Protein AF-A0A3A2Z0T4-F1 (afdb_monomer_lite)

Sequence (97 aa):
VFYRDVYAYVDRLRDLIDYKGEEAVRLNILSSFRGTALEWATTELDDWEKKSLRALPMETGWIDRLIARFKPRAAETIAALNRMSSGIKISGTGRRR

Structure (mmCIF, N/CA/C/O backbone):
data_AF-A0A3A2Z0T4-F1
#
_entry.id   AF-A0A3A2Z0T4-F1
#
loop_
_atom_site.group_PDB
_atom_site.id
_atom_site.type_symbol
_atom_site.label_atom_id
_atom_site.label_alt_id
_atom_site.label_comp_id
_atom_site.label_asym_id
_atom_site.label_entity_id
_atom_site.label_seq_id
_atom_site.pdbx_PDB_ins_code
_atom_site.Cartn_x
_atom_site.Cartn_y
_atom_site.Cartn_z
_atom_site.occupancy
_atom_site.B_iso_or_equiv
_atom_site.auth_seq_id
_atom_site.auth_comp_id
_atom_site.auth_asym_id
_atom_site.auth_atom_id
_atom_site.pdbx_PDB_model_num
ATOM 1 N N . VAL A 1 1 ? 5.839 -13.091 3.444 1.00 59.88 1 VAL A N 1
ATOM 2 C CA . VAL A 1 1 ? 5.360 -13.213 2.046 1.00 59.88 1 VAL A CA 1
ATOM 3 C C . VAL A 1 1 ? 5.584 -11.875 1.366 1.00 59.88 1 VAL A C 1
ATOM 5 O O . VAL A 1 1 ? 5.308 -10.864 1.999 1.00 59.88 1 VAL A O 1
ATOM 8 N N . PHE A 1 2 ? 6.127 -11.865 0.147 1.00 66.38 2 PHE A N 1
ATOM 9 C CA . PHE A 1 2 ? 6.372 -10.644 -0.628 1.00 66.38 2 PHE A CA 1
ATOM 10 C C . PHE A 1 2 ? 5.547 -10.697 -1.911 1.00 66.38 2 PHE A C 1
ATOM 12 O O . PHE A 1 2 ? 5.579 -11.709 -2.610 1.00 66.38 2 PHE A O 1
ATOM 19 N N . TYR A 1 3 ? 4.824 -9.622 -2.214 1.00 74.12 3 TYR A N 1
ATOM 20 C CA . TYR A 1 3 ? 4.015 -9.513 -3.423 1.00 74.12 3 TYR A CA 1
ATOM 21 C C . TYR A 1 3 ? 4.796 -8.736 -4.480 1.00 74.12 3 TYR A C 1
ATOM 23 O O . TYR A 1 3 ? 5.303 -7.651 -4.208 1.00 74.12 3 TYR A O 1
ATOM 31 N N . ARG A 1 4 ? 4.929 -9.323 -5.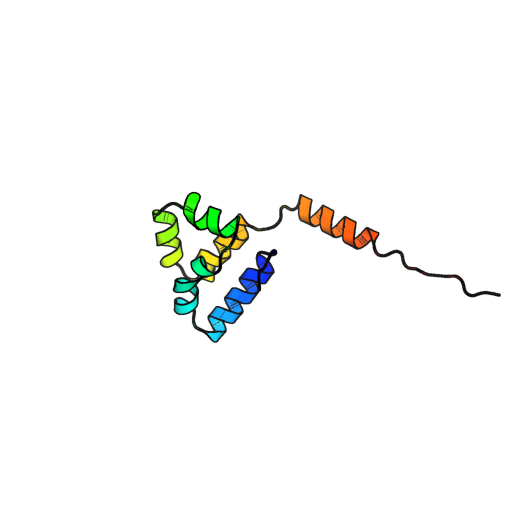673 1.00 78.56 4 ARG A N 1
ATOM 32 C CA . ARG A 1 4 ? 5.537 -8.667 -6.844 1.00 78.56 4 ARG A CA 1
ATOM 33 C C . ARG A 1 4 ? 4.502 -7.997 -7.743 1.00 78.56 4 ARG A C 1
ATOM 35 O O . ARG A 1 4 ? 4.859 -7.131 -8.529 1.00 78.56 4 ARG A O 1
ATOM 42 N N . ASP A 1 5 ? 3.249 -8.419 -7.624 1.00 87.31 5 ASP A N 1
ATOM 43 C CA . ASP A 1 5 ? 2.115 -7.875 -8.355 1.00 87.31 5 ASP A CA 1
ATOM 44 C C . ASP A 1 5 ? 1.330 -6.928 -7.438 1.00 87.31 5 ASP A C 1
ATOM 46 O O . ASP A 1 5 ? 0.975 -7.296 -6.312 1.00 87.31 5 ASP A O 1
ATOM 50 N N . VAL A 1 6 ? 1.099 -5.697 -7.905 1.00 91.25 6 VAL A N 1
ATOM 51 C CA . VAL A 1 6 ? 0.413 -4.665 -7.117 1.00 91.25 6 VAL A CA 1
ATOM 52 C C . VAL A 1 6 ? -1.049 -5.018 -6.854 1.00 91.25 6 VAL A C 1
ATOM 54 O O . VAL A 1 6 ? -1.554 -4.708 -5.779 1.00 91.25 6 VAL A O 1
ATOM 57 N N . TYR A 1 7 ? -1.721 -5.703 -7.779 1.00 92.38 7 TYR A N 1
ATOM 58 C CA . TYR A 1 7 ? -3.118 -6.085 -7.608 1.00 92.38 7 TYR A CA 1
ATOM 59 C C . TYR A 1 7 ? -3.254 -7.182 -6.557 1.00 92.38 7 TYR A C 1
ATOM 61 O O . TYR A 1 7 ? -4.088 -7.055 -5.669 1.00 92.38 7 TYR A O 1
ATOM 69 N N . ALA A 1 8 ? -2.376 -8.189 -6.574 1.00 91.44 8 ALA A N 1
ATOM 70 C CA . ALA A 1 8 ? -2.333 -9.211 -5.526 1.00 91.44 8 ALA A CA 1
ATOM 71 C C . ALA A 1 8 ? -2.017 -8.614 -4.142 1.00 91.44 8 ALA A C 1
ATOM 73 O O . ALA A 1 8 ? -2.547 -9.057 -3.124 1.00 91.44 8 ALA A O 1
ATOM 74 N N . TYR A 1 9 ? -1.156 -7.594 -4.091 1.00 92.69 9 TYR A N 1
ATOM 75 C CA . TYR A 1 9 ? -0.859 -6.885 -2.849 1.00 92.69 9 TYR A CA 1
ATOM 76 C C . TYR A 1 9 ? -2.060 -6.080 -2.329 1.00 92.69 9 TYR A C 1
ATOM 78 O O . TYR A 1 9 ? -2.357 -6.130 -1.136 1.00 92.69 9 TYR A O 1
ATOM 86 N N . VAL A 1 10 ? -2.755 -5.358 -3.211 1.00 94.75 10 VAL A N 1
ATOM 87 C CA . VAL A 1 10 ? -3.950 -4.574 -2.865 1.00 94.75 10 VAL A CA 1
ATOM 88 C C . VAL A 1 10 ? -5.106 -5.472 -2.432 1.00 94.75 10 VAL A C 1
ATOM 90 O O . VAL A 1 10 ? -5.779 -5.154 -1.457 1.00 94.75 10 VAL A O 1
ATOM 93 N N . ASP A 1 11 ? -5.309 -6.603 -3.102 1.00 95.19 11 ASP A N 1
ATOM 94 C CA . ASP A 1 11 ? -6.313 -7.597 -2.717 1.00 95.19 11 ASP A CA 1
ATOM 95 C C . ASP A 1 11 ? -6.069 -8.080 -1.280 1.00 95.19 11 ASP A C 1
ATOM 97 O O . ASP A 1 11 ? -6.941 -7.996 -0.415 1.00 95.19 11 ASP A O 1
ATOM 101 N N . ARG A 1 12 ? -4.808 -8.398 -0.960 1.00 93.75 12 ARG A N 1
ATOM 102 C CA . ARG A 1 12 ? -4.426 -8.752 0.408 1.00 93.75 12 ARG A CA 1
ATOM 103 C C . ARG A 1 12 ? -4.608 -7.604 1.402 1.00 93.75 12 ARG A C 1
ATOM 105 O O . ARG A 1 12 ? -4.905 -7.857 2.570 1.00 93.75 12 ARG A O 1
ATOM 112 N N . LEU A 1 13 ? -4.378 -6.356 0.993 1.00 94.44 13 LEU A N 1
ATOM 113 C CA . LEU A 1 13 ? -4.637 -5.194 1.845 1.00 94.44 13 LEU A CA 1
ATOM 114 C C . LEU A 1 13 ? -6.125 -5.081 2.180 1.00 94.44 13 LEU A C 1
ATOM 116 O O . LEU A 1 13 ? -6.433 -4.823 3.339 1.00 94.44 13 LEU A O 1
ATOM 120 N N . ARG A 1 14 ? -7.020 -5.325 1.217 1.00 96.25 14 ARG A N 1
ATOM 121 C CA . ARG A 1 14 ? -8.474 -5.332 1.439 1.00 96.25 14 ARG A CA 1
ATOM 122 C C . ARG A 1 14 ? -8.876 -6.401 2.446 1.00 96.25 14 ARG A C 1
ATOM 124 O O . ARG A 1 14 ? -9.447 -6.053 3.471 1.00 96.25 14 ARG A O 1
ATOM 131 N N . ASP A 1 15 ? -8.408 -7.639 2.278 1.00 96.00 15 ASP A N 1
ATOM 132 C CA . ASP A 1 15 ? -8.634 -8.691 3.282 1.00 96.00 15 ASP A CA 1
ATOM 133 C C . ASP A 1 15 ? -8.152 -8.292 4.688 1.00 96.00 15 ASP A C 1
ATOM 135 O O . ASP A 1 15 ? -8.740 -8.657 5.707 1.00 96.00 15 ASP A O 1
ATOM 139 N N . LEU A 1 16 ? -7.008 -7.603 4.774 1.00 94.44 16 LEU A N 1
ATOM 140 C CA . LEU A 1 16 ? -6.459 -7.152 6.050 1.00 94.44 16 LEU A CA 1
ATOM 141 C C . LEU A 1 16 ? -7.279 -6.012 6.653 1.00 94.44 16 LEU A C 1
ATOM 143 O O . LEU A 1 16 ? -7.349 -5.934 7.878 1.00 94.44 16 LEU A O 1
ATOM 147 N N . ILE A 1 17 ? -7.872 -5.151 5.826 1.00 96.44 17 ILE A N 1
ATOM 148 C CA . ILE A 1 17 ? -8.793 -4.100 6.260 1.00 96.44 17 ILE A CA 1
ATOM 149 C C . ILE A 1 17 ? -10.062 -4.743 6.822 1.00 96.44 17 ILE A C 1
ATOM 151 O O . ILE A 1 17 ? -10.437 -4.409 7.944 1.00 96.44 17 ILE A O 1
ATOM 155 N N . ASP A 1 18 ? -10.649 -5.715 6.121 1.00 96.62 18 ASP A N 1
ATOM 156 C CA . ASP A 1 18 ? -11.809 -6.475 6.605 1.00 96.62 18 ASP A CA 1
ATOM 157 C C . ASP A 1 18 ? -11.511 -7.211 7.922 1.00 96.62 18 ASP A C 1
ATOM 159 O O . ASP A 1 18 ? -12.330 -7.231 8.838 1.00 96.62 18 ASP A O 1
ATOM 163 N N . TYR A 1 19 ? -10.312 -7.787 8.055 1.00 96.00 19 TYR A N 1
ATOM 164 C CA . TYR A 1 19 ? -9.946 -8.575 9.233 1.00 96.00 19 TYR A CA 1
ATOM 165 C C . TYR A 1 19 ? -9.496 -7.740 10.445 1.00 96.00 19 TYR A C 1
ATOM 167 O O . TYR A 1 19 ? -9.800 -8.095 11.583 1.00 96.00 19 TYR A O 1
ATOM 175 N N . LYS A 1 20 ? -8.714 -6.671 10.237 1.00 94.12 20 LYS A N 1
ATOM 176 C CA . LYS A 1 20 ? -8.057 -5.899 11.318 1.00 94.12 20 LYS A CA 1
ATOM 177 C C . LYS A 1 20 ? -8.615 -4.493 11.510 1.00 94.12 20 LYS A C 1
ATOM 179 O O . LYS A 1 20 ? -8.260 -3.841 12.490 1.00 94.12 20 LYS A O 1
ATOM 184 N N . GLY A 1 21 ? -9.432 -4.017 10.580 1.00 95.00 21 GLY A N 1
ATOM 185 C CA . GLY A 1 21 ? -9.866 -2.631 10.514 1.00 95.00 21 GLY A CA 1
ATOM 186 C C . GLY A 1 21 ? -8.880 -1.736 9.764 1.00 95.00 21 GLY A C 1
ATOM 187 O O . GLY A 1 21 ? -7.658 -1.919 9.781 1.00 95.00 21 GLY A O 1
ATOM 188 N N . GLU A 1 22 ? -9.440 -0.722 9.111 1.00 94.69 22 GLU A N 1
ATOM 189 C CA . GLU A 1 22 ? -8.714 0.156 8.198 1.00 94.69 22 GLU A CA 1
ATOM 190 C C . GLU A 1 22 ? -7.572 0.925 8.879 1.00 94.69 22 GLU A C 1
ATOM 192 O O . GLU A 1 22 ? -6.465 1.013 8.348 1.00 94.69 22 GLU A O 1
ATOM 197 N N . GLU A 1 23 ? -7.811 1.451 10.080 1.00 92.81 23 GLU A N 1
ATOM 198 C CA . GLU A 1 23 ? -6.837 2.271 10.803 1.00 92.81 23 GLU A CA 1
ATOM 199 C C . GLU A 1 23 ? -5.574 1.483 11.176 1.00 92.81 23 GLU A C 1
ATOM 201 O O . GLU A 1 23 ? -4.454 1.963 10.979 1.00 92.81 23 GLU A O 1
ATOM 206 N N . ALA A 1 24 ? -5.739 0.237 11.626 1.00 93.38 24 ALA A N 1
ATOM 207 C CA . ALA A 1 24 ? -4.624 -0.637 11.969 1.00 93.38 24 ALA A CA 1
ATOM 208 C C . ALA A 1 24 ? -3.735 -0.921 10.749 1.00 93.38 24 ALA A C 1
ATOM 210 O O . ALA A 1 24 ? -2.505 -0.910 10.854 1.00 93.38 24 ALA A O 1
ATOM 211 N N . VAL A 1 25 ? -4.342 -1.142 9.580 1.00 94.06 25 VAL A N 1
ATOM 212 C CA . VAL A 1 25 ? -3.610 -1.340 8.323 1.00 94.06 25 VAL A CA 1
ATOM 213 C C . VAL A 1 25 ? -2.918 -0.047 7.892 1.00 94.06 25 VAL A C 1
ATOM 215 O O . VAL A 1 25 ? -1.731 -0.075 7.561 1.00 94.06 25 VAL A O 1
ATOM 218 N N . ARG A 1 26 ? -3.609 1.095 7.974 1.00 92.94 26 ARG A N 1
ATOM 219 C CA . ARG A 1 26 ? -3.076 2.414 7.604 1.00 92.94 26 ARG A CA 1
ATOM 220 C C . ARG A 1 26 ? -1.819 2.780 8.394 1.00 92.94 26 ARG A C 1
ATOM 222 O O . ARG A 1 26 ? -0.857 3.281 7.816 1.00 92.94 26 ARG A O 1
ATOM 229 N N . LEU A 1 27 ? -1.793 2.495 9.695 1.00 90.50 27 LEU A N 1
ATOM 230 C CA . LEU A 1 27 ? -0.630 2.764 10.551 1.00 90.50 27 LEU A CA 1
ATOM 231 C C . LEU A 1 27 ? 0.582 1.879 10.221 1.00 90.50 27 LEU A C 1
ATOM 233 O O . LEU A 1 27 ? 1.716 2.262 10.500 1.00 90.50 27 LEU A O 1
ATOM 237 N N . ASN A 1 28 ? 0.359 0.713 9.608 1.00 90.94 28 ASN A N 1
ATOM 238 C CA . ASN A 1 28 ? 1.392 -0.299 9.381 1.00 90.94 28 ASN A CA 1
ATOM 239 C C . ASN A 1 28 ? 1.780 -0.488 7.908 1.00 90.94 28 ASN A C 1
ATOM 241 O O . ASN A 1 28 ? 2.698 -1.259 7.619 1.00 90.94 28 ASN A O 1
ATOM 245 N N . ILE A 1 29 ? 1.125 0.201 6.969 1.00 91.44 29 ILE A N 1
ATOM 246 C CA . ILE A 1 29 ? 1.326 -0.026 5.532 1.00 91.44 29 ILE A CA 1
ATOM 247 C C . ILE A 1 29 ? 2.783 0.184 5.099 1.00 91.44 29 ILE A C 1
ATOM 249 O O . ILE A 1 29 ? 3.353 -0.682 4.434 1.00 91.44 29 ILE A O 1
ATOM 253 N N . LEU A 1 30 ? 3.431 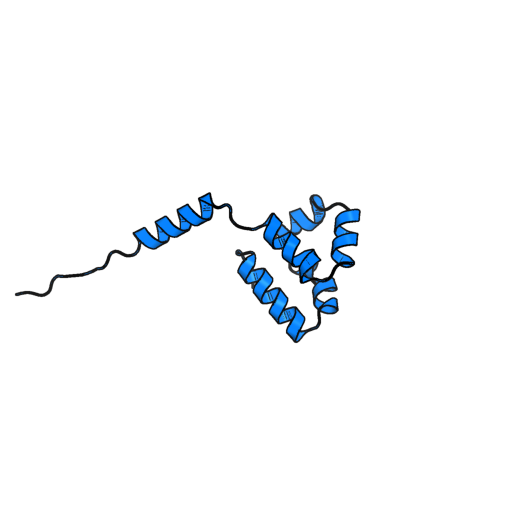1.258 5.559 1.00 90.50 30 LEU A N 1
ATOM 254 C CA . LEU A 1 30 ? 4.827 1.563 5.221 1.00 90.50 30 LEU A CA 1
ATOM 255 C C . LEU A 1 30 ? 5.787 0.449 5.663 1.00 90.50 30 LEU A C 1
ATOM 257 O O . LEU A 1 30 ? 6.708 0.092 4.932 1.00 90.50 30 LEU A O 1
ATOM 261 N N . SER A 1 31 ? 5.522 -0.168 6.818 1.00 90.25 31 SER A N 1
ATOM 262 C CA . SER A 1 31 ? 6.311 -1.279 7.362 1.00 90.25 31 SER A CA 1
ATOM 263 C C . SER A 1 31 ? 6.242 -2.543 6.504 1.00 90.25 31 SER A C 1
ATOM 265 O O . SER A 1 31 ? 7.067 -3.446 6.673 1.00 90.25 31 SER A O 1
ATOM 267 N N . SER A 1 32 ? 5.284 -2.634 5.580 1.00 89.94 32 SER A N 1
ATOM 268 C CA . SER A 1 32 ? 5.139 -3.764 4.659 1.00 89.94 32 SER A CA 1
ATOM 269 C C . SER A 1 32 ? 5.842 -3.559 3.310 1.00 89.94 32 SER A C 1
ATOM 271 O O . SER A 1 32 ? 6.095 -4.538 2.607 1.00 89.94 32 SER A O 1
ATOM 273 N N . PHE A 1 33 ? 6.231 -2.327 2.963 1.00 92.25 33 PHE A N 1
ATOM 274 C CA . PHE A 1 33 ? 6.916 -2.036 1.703 1.00 92.25 33 PHE A CA 1
ATOM 275 C C . PHE A 1 33 ? 8.368 -2.506 1.710 1.00 92.25 33 PHE A C 1
ATOM 277 O O . PHE A 1 33 ? 9.061 -2.460 2.726 1.00 92.25 33 PHE A O 1
ATOM 284 N N . ARG A 1 34 ? 8.858 -2.956 0.556 1.00 89.31 34 ARG A N 1
ATOM 285 C CA . ARG A 1 34 ? 10.248 -3.385 0.351 1.00 89.31 34 ARG A CA 1
ATOM 286 C C . ARG A 1 34 ? 10.734 -2.919 -1.019 1.00 89.31 34 ARG A C 1
ATOM 288 O O . ARG A 1 34 ? 9.923 -2.723 -1.922 1.00 89.31 34 ARG A O 1
ATOM 295 N N . GLY A 1 35 ? 12.052 -2.779 -1.171 1.00 90.81 35 GLY A N 1
ATOM 296 C CA . GLY A 1 35 ? 12.685 -2.406 -2.441 1.00 90.81 35 GLY A CA 1
ATOM 297 C C . GLY A 1 35 ? 12.106 -1.113 -3.018 1.00 90.81 35 GLY A C 1
ATOM 298 O O . GLY A 1 35 ? 11.928 -0.140 -2.290 1.00 90.81 35 GLY A O 1
ATOM 299 N N . THR A 1 36 ? 11.745 -1.138 -4.302 1.00 90.38 36 THR A N 1
ATOM 300 C CA . THR A 1 36 ? 11.220 0.018 -5.046 1.00 90.38 36 THR A CA 1
ATOM 301 C C . THR A 1 36 ? 9.974 0.643 -4.412 1.00 90.38 36 THR A C 1
ATOM 303 O O . THR A 1 36 ? 9.811 1.855 -4.467 1.00 90.38 36 THR A O 1
ATOM 306 N N . ALA A 1 37 ? 9.106 -0.143 -3.765 1.00 91.38 37 ALA A N 1
ATOM 307 C CA . ALA A 1 37 ? 7.931 0.408 -3.083 1.00 91.38 37 ALA A CA 1
ATOM 308 C C . ALA A 1 37 ? 8.309 1.225 -1.840 1.00 91.38 37 ALA A C 1
ATOM 310 O O . ALA A 1 37 ? 7.685 2.246 -1.555 1.00 91.38 37 ALA A O 1
ATOM 311 N N . LEU A 1 38 ? 9.339 0.784 -1.110 1.00 93.31 38 LEU A N 1
ATOM 312 C CA . LEU A 1 38 ? 9.841 1.512 0.051 1.00 93.31 38 LEU A CA 1
ATOM 313 C C . LEU A 1 38 ? 10.563 2.785 -0.392 1.00 93.31 38 LEU A C 1
ATOM 315 O O . LEU A 1 38 ? 10.272 3.843 0.147 1.00 93.31 38 LEU A O 1
ATOM 319 N N . GLU A 1 39 ? 11.429 2.685 -1.403 1.00 94.06 39 GLU A N 1
ATOM 320 C CA . GLU A 1 39 ? 12.140 3.833 -1.980 1.00 94.06 39 GLU A CA 1
ATOM 321 C C . GLU A 1 39 ? 11.170 4.901 -2.496 1.00 94.06 39 GLU A C 1
ATOM 323 O O . GLU A 1 39 ? 11.305 6.071 -2.146 1.00 94.06 39 GLU A O 1
ATOM 328 N N . TRP A 1 40 ? 10.131 4.496 -3.231 1.00 94.38 40 TRP A N 1
ATOM 329 C CA . TRP A 1 40 ? 9.071 5.402 -3.667 1.00 94.38 40 TRP A CA 1
ATOM 330 C C . TRP A 1 40 ? 8.404 6.107 -2.481 1.00 94.38 40 TRP A C 1
ATOM 332 O O . TRP A 1 40 ? 8.281 7.331 -2.458 1.00 94.38 40 TRP A O 1
ATOM 342 N N . ALA A 1 41 ? 8.016 5.351 -1.452 1.00 91.75 41 ALA A N 1
ATOM 343 C CA . ALA A 1 41 ? 7.319 5.921 -0.309 1.00 91.75 41 ALA A CA 1
ATOM 344 C C . ALA A 1 41 ? 8.203 6.833 0.558 1.00 91.75 41 ALA A C 1
ATOM 346 O O . ALA A 1 41 ? 7.681 7.749 1.193 1.00 91.75 41 ALA A O 1
ATOM 347 N N . THR A 1 42 ? 9.517 6.599 0.624 1.00 90.94 42 THR A N 1
ATOM 348 C CA . THR A 1 42 ? 10.433 7.414 1.435 1.00 90.94 42 THR A CA 1
ATOM 349 C C . THR A 1 42 ? 10.974 8.616 0.683 1.00 90.94 42 THR A C 1
ATOM 351 O O . THR A 1 42 ? 11.033 9.695 1.273 1.00 90.94 42 THR A O 1
ATOM 354 N N . THR A 1 43 ? 11.334 8.428 -0.585 1.00 91.56 43 THR A N 1
ATOM 355 C CA . THR A 1 43 ? 12.166 9.354 -1.363 1.00 91.56 43 THR A CA 1
ATOM 356 C C . THR A 1 43 ? 11.370 10.128 -2.405 1.00 91.56 43 THR A C 1
ATOM 358 O O . THR A 1 43 ? 11.709 11.271 -2.683 1.00 91.56 43 THR A O 1
ATOM 361 N N . GLU A 1 44 ? 10.325 9.528 -2.981 1.00 92.25 44 GLU A N 1
ATOM 362 C CA . GLU A 1 44 ? 9.553 10.164 -4.058 1.00 92.25 44 GLU A CA 1
ATOM 363 C C . GLU A 1 44 ? 8.267 10.834 -3.568 1.00 92.25 44 GLU A C 1
ATOM 365 O O . GLU A 1 44 ? 7.785 11.745 -4.228 1.00 92.25 44 GLU A O 1
ATOM 370 N N . LEU A 1 45 ? 7.697 10.395 -2.439 1.00 92.88 45 LEU A N 1
ATOM 371 C CA . LEU A 1 45 ? 6.539 11.060 -1.840 1.00 92.88 45 LEU A CA 1
ATOM 372 C C . LEU A 1 45 ? 6.969 12.237 -0.960 1.00 92.88 45 LEU A C 1
ATOM 374 O O . LEU A 1 45 ? 7.656 12.048 0.055 1.00 92.88 45 LEU A O 1
ATOM 378 N N . ASP A 1 46 ? 6.465 13.425 -1.280 1.00 92.75 46 ASP A N 1
ATOM 379 C CA . ASP A 1 46 ? 6.645 14.616 -0.453 1.00 92.75 46 ASP A CA 1
ATOM 380 C C . ASP A 1 46 ? 5.842 14.534 0.857 1.00 92.75 46 ASP A C 1
ATOM 382 O O . ASP A 1 46 ? 4.867 13.785 0.998 1.00 92.75 46 ASP A O 1
ATOM 386 N N . ASP A 1 47 ? 6.221 15.344 1.850 1.00 91.06 47 ASP A N 1
ATOM 387 C CA . ASP A 1 47 ? 5.555 15.382 3.159 1.00 91.06 47 ASP A CA 1
ATOM 388 C C . ASP A 1 47 ? 4.053 15.679 3.070 1.00 91.06 47 ASP A C 1
ATOM 390 O O . ASP A 1 47 ? 3.254 15.119 3.829 1.00 91.06 47 ASP A O 1
ATOM 394 N N . TRP A 1 48 ? 3.651 16.540 2.134 1.00 92.06 48 TRP A N 1
ATOM 395 C CA . TRP A 1 48 ? 2.241 16.848 1.905 1.00 92.06 48 TRP A CA 1
ATOM 396 C C . TRP A 1 48 ? 1.471 15.643 1.350 1.00 92.06 48 TRP A C 1
ATOM 398 O O . TRP A 1 48 ? 0.367 15.352 1.819 1.00 92.06 48 TRP A O 1
ATOM 408 N N . GLU A 1 49 ? 2.055 14.893 0.413 1.00 92.12 49 GLU A N 1
ATOM 409 C CA . GLU A 1 49 ? 1.428 13.685 -0.131 1.00 92.12 49 GLU A CA 1
ATOM 410 C C . GLU A 1 49 ? 1.301 12.610 0.948 1.00 92.12 49 GLU A C 1
ATOM 412 O O . GLU A 1 49 ? 0.231 12.029 1.122 1.00 92.12 49 GLU A O 1
ATOM 417 N N . LYS A 1 50 ? 2.355 12.397 1.747 1.00 90.44 50 LYS A N 1
ATOM 418 C CA . LYS A 1 50 ? 2.337 11.457 2.880 1.00 90.44 50 LYS A CA 1
ATOM 419 C C . LYS A 1 50 ? 1.244 11.807 3.889 1.00 90.44 50 LYS A C 1
ATOM 421 O O . LYS A 1 50 ? 0.559 10.911 4.383 1.00 90.44 50 LYS A O 1
ATOM 426 N N . LYS A 1 51 ? 1.067 13.095 4.208 1.00 90.56 51 LYS A N 1
ATOM 427 C CA . LYS A 1 51 ? -0.013 13.561 5.095 1.00 90.56 51 LYS A CA 1
ATOM 428 C C . LYS A 1 51 ? -1.388 13.327 4.477 1.00 90.56 51 LYS A C 1
ATOM 430 O O . LYS A 1 51 ? -2.264 12.801 5.158 1.00 90.56 51 LYS A O 1
ATOM 435 N N . SER A 1 52 ? -1.553 13.645 3.198 1.00 92.19 52 SER A N 1
ATOM 436 C CA . SER A 1 52 ? -2.815 13.447 2.478 1.00 92.19 52 SER A CA 1
ATOM 437 C C . SER A 1 52 ? -3.205 11.966 2.427 1.00 92.19 52 SER A C 1
ATOM 439 O O . SER A 1 52 ? -4.325 11.611 2.780 1.00 92.19 52 SER A O 1
ATOM 441 N N . LEU A 1 53 ? -2.257 11.074 2.122 1.00 92.19 53 LEU A N 1
ATOM 442 C CA . LEU A 1 53 ? -2.475 9.621 2.100 1.00 92.19 53 LEU A CA 1
ATOM 443 C C . LEU A 1 53 ? -2.823 9.030 3.476 1.00 92.19 53 LEU A C 1
ATOM 445 O O . LEU A 1 53 ? -3.459 7.982 3.548 1.00 92.19 53 LEU A O 1
ATOM 449 N N . ARG A 1 54 ? -2.420 9.679 4.577 1.00 89.06 54 ARG A N 1
ATOM 450 C CA . ARG A 1 54 ? -2.816 9.281 5.941 1.00 89.06 54 ARG A CA 1
ATOM 451 C C . ARG A 1 54 ? -4.204 9.784 6.336 1.00 89.06 54 ARG A C 1
ATOM 453 O O . ARG A 1 54 ? -4.806 9.194 7.226 1.00 89.06 54 ARG A O 1
ATOM 460 N N . ALA A 1 55 ? -4.678 10.868 5.726 1.00 91.25 55 ALA A N 1
ATOM 461 C CA . ALA A 1 55 ? -5.985 11.455 6.013 1.00 91.25 55 ALA A CA 1
ATOM 462 C C . ALA A 1 55 ? -7.112 10.836 5.171 1.00 91.25 55 ALA A C 1
ATOM 464 O O . ALA A 1 55 ? -8.266 10.839 5.592 1.00 91.25 55 ALA A O 1
ATOM 465 N N . LEU A 1 56 ? -6.784 10.318 3.986 1.00 93.88 56 LEU A N 1
ATOM 466 C CA . LEU A 1 56 ? -7.752 9.705 3.083 1.00 93.88 56 LEU A CA 1
ATOM 467 C C . LEU A 1 56 ? -8.128 8.272 3.507 1.00 93.88 56 LEU A C 1
ATOM 469 O O . LEU A 1 56 ? -7.304 7.564 4.101 1.00 93.88 56 LEU A O 1
ATOM 473 N N . PRO A 1 57 ? -9.341 7.811 3.141 1.00 95.31 57 PRO A N 1
ATOM 474 C CA . PRO A 1 57 ? -9.693 6.395 3.186 1.00 95.31 57 PRO A CA 1
ATOM 475 C C . PRO A 1 57 ? -8.687 5.539 2.411 1.00 95.31 57 PRO A C 1
ATOM 477 O O . PRO A 1 57 ? -8.147 5.980 1.394 1.00 95.31 57 PRO A O 1
ATOM 480 N N . MET A 1 58 ? -8.451 4.307 2.863 1.00 94.75 58 MET A N 1
ATOM 481 C CA . MET A 1 58 ? -7.446 3.410 2.276 1.00 94.75 58 MET A CA 1
ATOM 482 C C . MET A 1 58 ? -7.664 3.157 0.781 1.00 94.75 58 MET A C 1
ATOM 484 O O . MET A 1 58 ? -6.682 3.184 0.040 1.00 94.75 58 MET A O 1
ATOM 488 N N . GLU A 1 59 ? -8.916 2.973 0.342 1.00 94.06 59 GLU A N 1
ATOM 489 C CA . GLU A 1 59 ? -9.271 2.750 -1.072 1.00 94.06 59 GLU A CA 1
ATOM 490 C C . GLU A 1 59 ? -8.854 3.938 -1.955 1.00 94.06 59 GLU A C 1
ATOM 492 O O . GLU A 1 59 ? -8.032 3.781 -2.855 1.00 94.06 59 GLU A O 1
ATOM 497 N N . THR A 1 60 ? -9.339 5.143 -1.641 1.00 92.88 60 THR A N 1
ATOM 498 C CA . THR A 1 60 ? -9.071 6.369 -2.422 1.00 92.88 60 THR A CA 1
ATOM 499 C C . THR A 1 60 ? -7.693 6.988 -2.160 1.00 92.88 60 THR A C 1
ATOM 501 O O . THR A 1 60 ? -7.295 7.945 -2.819 1.00 92.88 60 THR A O 1
ATOM 504 N N . GLY A 1 61 ? -6.989 6.508 -1.135 1.00 94.81 61 GLY A N 1
ATOM 505 C CA . GLY A 1 61 ? -5.674 6.979 -0.722 1.00 94.81 61 GLY A CA 1
ATOM 506 C C . GLY A 1 61 ? -4.580 6.023 -1.180 1.00 94.81 61 GLY A C 1
ATOM 507 O O . GLY A 1 61 ? -4.143 6.042 -2.331 1.00 94.81 61 GLY A O 1
ATOM 508 N N . TRP A 1 62 ? -4.098 5.199 -0.250 1.00 94.75 62 TRP A N 1
ATOM 509 C CA . TRP A 1 62 ? -2.966 4.305 -0.491 1.00 94.75 62 TRP A CA 1
ATOM 510 C C . TRP A 1 62 ? -3.201 3.318 -1.633 1.00 94.75 62 TRP A C 1
ATOM 512 O O . TRP A 1 62 ? -2.287 3.108 -2.428 1.00 94.75 62 TRP A O 1
ATOM 522 N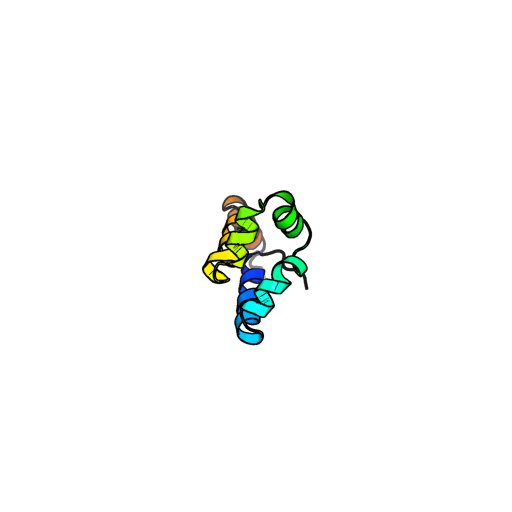 N . ILE A 1 63 ? -4.389 2.722 -1.729 1.00 95.12 63 ILE A N 1
ATOM 523 C CA . ILE A 1 63 ? -4.679 1.671 -2.709 1.00 95.12 63 ILE A CA 1
ATOM 524 C C . ILE A 1 63 ? -4.667 2.230 -4.133 1.00 95.12 63 ILE A C 1
ATOM 526 O O . ILE A 1 63 ? -3.890 1.748 -4.961 1.00 95.12 63 ILE A O 1
ATOM 530 N N . ASP A 1 64 ? -5.428 3.292 -4.403 1.00 95.12 64 ASP A N 1
ATOM 531 C CA . ASP A 1 64 ? -5.411 3.967 -5.705 1.00 95.12 64 ASP A CA 1
ATOM 532 C C . ASP A 1 64 ? -4.004 4.436 -6.091 1.00 95.12 64 ASP A C 1
ATOM 534 O O . ASP A 1 64 ? -3.546 4.235 -7.221 1.00 95.12 64 ASP A O 1
ATOM 538 N N . ARG A 1 65 ? -3.266 5.018 -5.136 1.00 94.50 65 ARG A N 1
ATOM 539 C CA . ARG A 1 65 ? -1.916 5.526 -5.397 1.00 94.50 65 ARG A CA 1
ATOM 540 C C . ARG A 1 65 ? -0.931 4.404 -5.728 1.00 94.50 65 ARG A C 1
ATOM 542 O O . ARG A 1 65 ? -0.119 4.563 -6.642 1.00 94.50 65 ARG A O 1
ATOM 549 N N . LEU A 1 66 ? -1.018 3.272 -5.030 1.00 94.06 66 LEU A N 1
ATOM 550 C CA . LEU A 1 66 ? -0.204 2.087 -5.300 1.00 94.06 66 LEU A CA 1
ATOM 551 C C . LEU A 1 66 ? -0.490 1.525 -6.691 1.00 94.06 66 LEU A C 1
ATOM 553 O O . LEU A 1 66 ? 0.451 1.298 -7.453 1.00 94.06 66 LEU A O 1
ATOM 557 N N . ILE A 1 67 ? -1.765 1.356 -7.053 1.00 94.44 67 ILE A N 1
ATOM 558 C CA . ILE A 1 67 ? -2.157 0.880 -8.386 1.00 94.44 67 ILE A CA 1
ATOM 559 C C . ILE A 1 67 ? -1.653 1.849 -9.454 1.00 94.44 67 ILE A C 1
ATOM 561 O O . ILE A 1 67 ? -1.022 1.430 -10.423 1.00 94.44 67 ILE A O 1
ATOM 565 N N . ALA A 1 68 ? -1.869 3.153 -9.279 1.00 92.44 68 ALA A N 1
ATOM 566 C CA . ALA A 1 68 ? -1.436 4.155 -10.245 1.00 92.44 68 ALA A CA 1
ATOM 567 C C . ALA A 1 68 ? 0.084 4.132 -10.480 1.00 92.44 68 ALA A C 1
ATOM 569 O O . ALA A 1 68 ? 0.523 4.277 -11.623 1.00 92.44 68 ALA A O 1
ATOM 570 N N . ARG A 1 69 ? 0.874 3.925 -9.417 1.00 92.38 69 ARG A N 1
ATOM 571 C CA . ARG A 1 69 ? 2.342 3.908 -9.469 1.00 92.38 69 ARG A CA 1
ATOM 572 C C . ARG A 1 69 ? 2.913 2.600 -10.017 1.00 92.38 69 ARG A C 1
ATOM 574 O O . ARG A 1 69 ? 3.846 2.652 -10.815 1.00 92.38 69 ARG A O 1
ATOM 581 N N . PHE A 1 70 ? 2.383 1.458 -9.579 1.00 91.44 70 PHE A N 1
ATOM 582 C CA . PHE A 1 70 ? 2.983 0.137 -9.808 1.00 91.44 70 PHE A CA 1
ATOM 583 C C . PHE A 1 70 ? 2.197 -0.755 -10.771 1.00 91.44 70 PHE A C 1
ATOM 585 O O . PHE A 1 70 ? 2.587 -1.907 -10.973 1.00 91.44 70 PHE A O 1
ATOM 592 N N . LYS A 1 71 ? 1.111 -0.267 -11.387 1.00 88.06 71 LYS A N 1
ATOM 593 C CA . LYS A 1 71 ? 0.433 -1.032 -12.440 1.00 88.06 71 LYS A CA 1
ATOM 594 C C . LYS A 1 71 ? 1.425 -1.385 -13.560 1.00 88.06 71 LYS A C 1
ATOM 596 O O . LYS A 1 71 ? 2.167 -0.506 -14.013 1.00 88.06 71 LYS A O 1
ATOM 601 N N . PRO A 1 72 ? 1.431 -2.639 -14.040 1.00 80.88 72 PRO A N 1
ATOM 602 C CA . PRO A 1 72 ? 2.288 -3.038 -15.148 1.00 80.88 72 PRO A CA 1
ATOM 603 C C . PRO A 1 72 ? 1.958 -2.210 -16.391 1.00 80.88 72 PRO A C 1
ATOM 605 O O . PRO A 1 72 ? 0.790 -1.911 -16.673 1.00 80.88 72 PRO A O 1
ATOM 608 N N . ARG A 1 73 ? 2.985 -1.822 -17.151 1.00 76.06 73 ARG A N 1
ATOM 609 C CA . ARG A 1 73 ? 2.765 -1.103 -18.409 1.00 76.06 73 ARG A CA 1
ATOM 610 C C . ARG A 1 73 ? 2.116 -2.052 -19.415 1.00 76.06 73 ARG A C 1
ATOM 612 O O . ARG A 1 73 ? 2.468 -3.225 -19.484 1.00 76.06 73 ARG A O 1
ATOM 619 N N . ALA A 1 74 ? 1.220 -1.535 -20.257 1.00 63.34 74 ALA A N 1
ATOM 620 C CA . ALA A 1 74 ? 0.488 -2.344 -21.240 1.00 63.34 74 ALA A CA 1
ATOM 621 C C . ALA A 1 74 ? 1.411 -3.208 -22.129 1.00 63.34 74 ALA A C 1
ATOM 623 O O . ALA A 1 74 ? 1.092 -4.357 -22.425 1.00 63.34 74 ALA A O 1
ATOM 624 N N . ALA A 1 75 ? 2.587 -2.689 -22.496 1.00 59.50 75 ALA A N 1
ATOM 625 C CA . ALA A 1 75 ? 3.592 -3.427 -23.261 1.00 59.50 75 ALA A CA 1
ATOM 626 C C . ALA A 1 75 ? 4.151 -4.654 -22.511 1.00 59.50 75 ALA A C 1
ATOM 628 O O . ALA A 1 75 ? 4.387 -5.698 -23.120 1.00 59.50 75 ALA A O 1
ATOM 629 N N . GLU A 1 76 ? 4.324 -4.561 -21.191 1.00 63.59 76 GLU A N 1
ATOM 630 C CA . GLU A 1 76 ? 4.798 -5.667 -20.351 1.00 63.59 76 GLU A CA 1
ATOM 631 C C . GLU A 1 76 ? 3.722 -6.749 -20.209 1.00 63.59 76 GLU A C 1
ATOM 633 O O . GLU A 1 76 ? 4.030 -7.940 -20.283 1.00 63.59 76 GLU A O 1
ATOM 638 N N . THR A 1 77 ? 2.453 -6.341 -20.111 1.00 61.78 77 THR A N 1
ATOM 639 C CA . THR A 1 77 ? 1.299 -7.249 -20.096 1.00 61.78 77 THR A CA 1
ATOM 640 C C . THR A 1 77 ? 1.176 -8.027 -21.408 1.00 61.78 77 THR A C 1
ATOM 642 O O . THR A 1 77 ? 1.024 -9.247 -21.382 1.00 61.78 77 THR A O 1
ATOM 645 N N . ILE A 1 78 ? 1.323 -7.368 -22.564 1.00 64.00 78 ILE A N 1
ATOM 646 C CA . ILE A 1 78 ? 1.300 -8.037 -23.880 1.00 64.00 78 ILE A CA 1
ATOM 647 C C . ILE A 1 78 ? 2.469 -9.026 -24.010 1.00 64.00 78 ILE A C 1
ATOM 649 O O . ILE A 1 78 ? 2.285 -10.160 -24.453 1.00 64.00 78 ILE A O 1
ATOM 653 N N . ALA A 1 79 ? 3.672 -8.642 -23.573 1.00 66.12 79 ALA A N 1
ATOM 654 C CA . ALA A 1 79 ? 4.835 -9.527 -23.592 1.00 66.12 79 ALA A CA 1
ATOM 655 C C . ALA A 1 79 ? 4.694 -10.738 -22.646 1.00 66.12 79 ALA A C 1
ATOM 657 O O . ALA A 1 79 ? 5.250 -11.805 -22.922 1.00 66.12 79 ALA A O 1
ATOM 658 N N . ALA A 1 80 ? 3.975 -10.596 -21.529 1.00 66.12 80 ALA A N 1
ATOM 659 C CA . ALA A 1 80 ? 3.642 -11.704 -20.634 1.00 66.12 80 ALA A CA 1
ATOM 660 C C . ALA A 1 80 ? 2.596 -12.646 -21.259 1.00 66.12 80 ALA A C 1
ATOM 662 O O . ALA A 1 80 ? 2.804 -13.861 -21.269 1.00 66.12 80 ALA A O 1
ATOM 663 N N . LEU A 1 81 ? 1.535 -12.095 -21.862 1.00 70.25 81 LEU A N 1
ATOM 664 C CA . LEU A 1 81 ? 0.498 -12.860 -22.568 1.00 70.25 81 LEU A CA 1
ATOM 665 C C . LEU A 1 81 ? 1.079 -13.672 -23.734 1.00 70.25 81 LEU A C 1
ATOM 667 O O . LEU A 1 81 ? 0.808 -14.867 -23.853 1.00 70.25 81 LEU A O 1
ATOM 671 N N . ASN A 1 82 ? 1.950 -13.066 -24.544 1.00 67.75 82 ASN A N 1
ATOM 672 C CA . ASN A 1 82 ? 2.608 -13.755 -25.658 1.00 67.75 82 ASN A CA 1
ATOM 673 C C . ASN A 1 82 ? 3.524 -14.898 -25.184 1.00 67.75 82 ASN A C 1
ATOM 675 O O . ASN A 1 82 ? 3.580 -15.955 -25.819 1.00 67.75 82 ASN A O 1
ATOM 679 N N . ARG A 1 83 ? 4.210 -14.729 -24.043 1.00 67.75 83 ARG A N 1
ATOM 680 C CA . ARG A 1 83 ? 5.025 -15.791 -23.425 1.00 67.75 83 ARG A CA 1
ATOM 681 C C . ARG A 1 83 ? 4.174 -16.948 -22.903 1.00 67.75 83 ARG A C 1
ATOM 683 O O . ARG A 1 83 ? 4.546 -18.098 -23.110 1.00 67.75 83 ARG A O 1
ATOM 690 N N . MET A 1 84 ? 3.029 -16.660 -22.284 1.00 63.28 84 MET A N 1
ATOM 691 C CA . MET A 1 84 ? 2.080 -17.685 -21.832 1.00 63.28 84 MET A CA 1
ATOM 692 C C . MET A 1 84 ? 1.458 -18.449 -23.010 1.00 63.28 84 MET A C 1
ATOM 694 O O . MET A 1 84 ? 1.402 -19.677 -22.979 1.00 63.28 84 MET A O 1
ATOM 698 N N . SER A 1 85 ? 1.076 -17.753 -24.086 1.00 61.97 85 SER A N 1
ATOM 699 C CA . SER A 1 85 ? 0.516 -18.382 -25.290 1.00 61.97 85 SER A CA 1
ATOM 700 C C . SER A 1 85 ? 1.523 -19.276 -2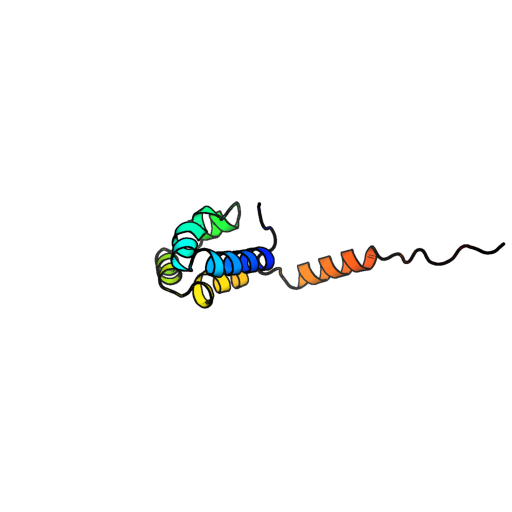6.022 1.00 61.97 85 SER A C 1
ATOM 702 O O . SER A 1 85 ? 1.132 -20.284 -26.604 1.00 61.97 85 SER A O 1
ATOM 704 N N . SER A 1 86 ? 2.817 -18.946 -25.981 1.00 59.19 86 SER A N 1
ATOM 705 C CA . SER A 1 86 ? 3.872 -19.724 -26.653 1.00 59.19 86 SER A CA 1
ATOM 706 C C . SER A 1 86 ? 4.214 -21.045 -25.939 1.00 59.19 86 SER A C 1
ATOM 708 O O . SER A 1 86 ? 4.859 -21.911 -26.530 1.00 59.19 86 SER A O 1
ATOM 710 N N . GLY A 1 87 ? 3.789 -21.215 -24.680 1.00 52.59 87 GLY A N 1
ATOM 711 C CA . GLY A 1 87 ? 3.975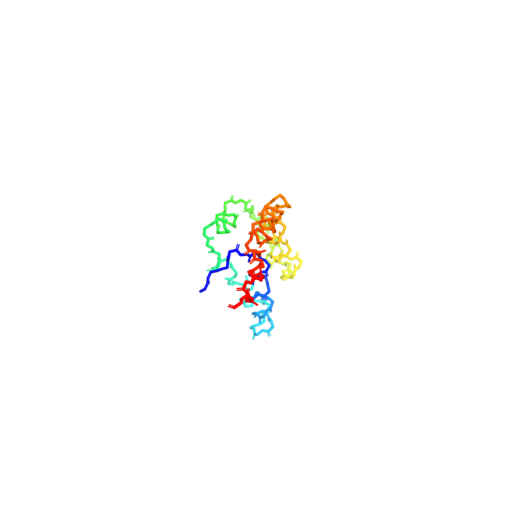 -22.443 -23.894 1.00 52.59 87 GLY A CA 1
ATOM 712 C C . GLY A 1 87 ? 2.892 -23.505 -24.112 1.00 52.59 87 GLY A C 1
ATOM 713 O O . GLY A 1 87 ? 3.100 -24.666 -23.762 1.00 52.59 87 GLY A O 1
ATOM 714 N N . ILE A 1 88 ? 1.762 -23.152 -24.732 1.00 56.06 88 ILE A N 1
ATOM 715 C CA . ILE A 1 88 ? 0.694 -24.096 -25.086 1.00 56.06 88 ILE A CA 1
ATOM 716 C C . ILE A 1 88 ? 1.054 -24.743 -26.432 1.00 56.06 88 ILE A C 1
ATOM 718 O O . ILE A 1 88 ? 0.413 -24.527 -27.457 1.00 56.06 88 ILE A O 1
ATOM 722 N N . LYS A 1 89 ? 2.111 -25.563 -26.451 1.00 53.78 89 LYS A N 1
ATOM 723 C CA . LYS A 1 89 ? 2.208 -26.612 -27.470 1.00 53.78 89 LYS A CA 1
ATOM 724 C C . LYS A 1 89 ? 1.248 -27.704 -27.044 1.00 53.78 89 LYS A C 1
ATOM 726 O O . LYS A 1 89 ? 1.542 -28.508 -26.165 1.00 53.78 89 LYS A O 1
ATOM 731 N N . ILE A 1 90 ? 0.070 -27.680 -27.649 1.00 55.09 90 ILE A N 1
ATOM 732 C CA . ILE A 1 90 ? -0.892 -28.770 -27.607 1.00 55.09 90 ILE A CA 1
ATOM 733 C C . ILE A 1 90 ? -0.142 -30.004 -28.130 1.00 55.09 90 ILE A C 1
ATOM 735 O O . ILE A 1 90 ? 0.052 -30.146 -29.336 1.00 55.09 90 ILE A O 1
ATOM 739 N N . SER A 1 91 ? 0.353 -30.860 -27.232 1.00 53.41 91 SER A N 1
ATOM 740 C CA . SER A 1 91 ? 0.898 -32.181 -27.563 1.00 53.41 91 SER A CA 1
ATOM 741 C C . SER A 1 91 ? -0.261 -33.080 -27.985 1.00 53.41 91 SER A C 1
ATOM 743 O O . SER A 1 91 ? -0.687 -33.981 -27.267 1.00 53.41 91 SER A O 1
ATOM 745 N N . GLY A 1 92 ? -0.844 -32.756 -29.132 1.00 57.78 92 GLY A N 1
ATOM 746 C CA . GLY A 1 92 ? -1.856 -33.537 -29.801 1.00 57.78 92 GLY A CA 1
ATOM 747 C C . GLY A 1 92 ? -1.199 -34.428 -30.842 1.00 57.78 92 GLY A C 1
ATOM 748 O O . GLY A 1 92 ? -0.375 -33.979 -31.631 1.00 57.78 92 GLY A O 1
ATOM 749 N N . THR A 1 93 ? -1.669 -35.670 -30.876 1.00 51.84 93 THR A N 1
ATOM 750 C CA . THR A 1 93 ? -1.609 -36.628 -31.990 1.00 51.84 93 THR A CA 1
ATOM 751 C C . THR A 1 93 ? -0.313 -37.405 -32.222 1.00 51.84 93 THR A C 1
ATOM 753 O O . THR A 1 93 ? 0.642 -36.943 -32.829 1.00 51.84 93 THR A O 1
ATOM 756 N N . GLY A 1 94 ? -0.367 -38.682 -31.826 1.00 45.06 94 GLY A N 1
ATOM 757 C CA . GLY A 1 94 ? 0.596 -39.695 -32.243 1.00 45.06 94 GLY A CA 1
ATOM 758 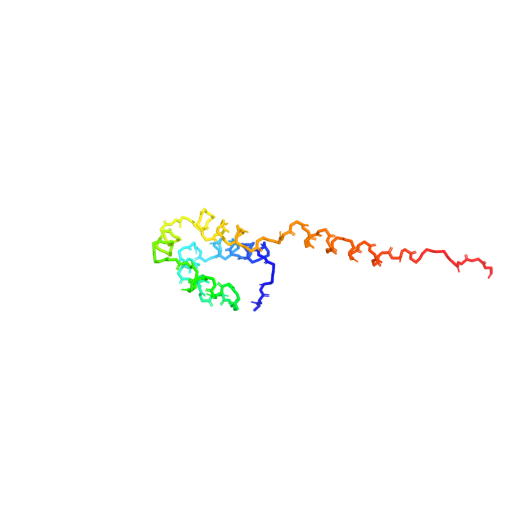C C . GLY A 1 94 ? 0.291 -41.119 -31.772 1.00 45.06 94 GLY A C 1
ATOM 759 O O . GLY A 1 94 ? 1.217 -41.833 -31.416 1.00 45.06 94 GLY A O 1
ATOM 760 N N . ARG A 1 95 ? -0.978 -41.560 -31.734 1.00 49.47 95 ARG A N 1
ATOM 761 C CA . ARG A 1 95 ? -1.313 -42.983 -31.526 1.00 49.47 95 ARG A CA 1
ATOM 762 C C . ARG A 1 95 ? -2.123 -43.513 -32.701 1.00 49.47 95 ARG A C 1
ATOM 764 O O . ARG A 1 95 ? -3.345 -43.466 -32.650 1.00 49.47 95 ARG A O 1
ATOM 771 N N . ARG A 1 96 ? -1.431 -44.001 -33.736 1.00 51.59 96 ARG A N 1
ATOM 772 C CA . ARG A 1 96 ? -1.887 -45.056 -34.664 1.00 51.59 96 ARG A CA 1
ATOM 773 C C . ARG A 1 96 ? -0.675 -45.676 -35.371 1.00 51.59 96 ARG A C 1
ATOM 775 O O . ARG A 1 96 ? -0.196 -45.111 -36.348 1.00 51.59 96 ARG A O 1
ATOM 782 N N . ARG A 1 97 ? -0.210 -46.832 -34.912 1.00 57.03 97 ARG A N 1
ATOM 783 C CA . ARG A 1 97 ? -0.448 -48.151 -35.520 1.00 57.03 97 ARG A CA 1
ATOM 784 C C . ARG A 1 97 ? 0.081 -49.225 -34.582 1.00 57.03 97 ARG A C 1
ATOM 786 O O . ARG A 1 97 ? 1.066 -48.930 -33.875 1.00 57.03 97 ARG A O 1
#

Foldseek 3Di:
DADPALVVVLVVLVVCCVVPNQLVCLVCVLVRDDDPRNCCVPPVDDPVLNVVLSVDGVVVHVSVVSCVVRPDDPVVVVVVVVVVVVPPPPPDDDDDD

Organism: NCBI:txid2070753

Radius of gyration: 19.48 Å; chains: 1; bounding box: 24×65×48 Å

pLDDT: mean 83.2, std 15.19, range [45.06, 96.62]

Secondary structure (DSSP, 8-state):
---SSHHHHHHHHHHHHHHH-HHHHHHHHHHH--THHHHIIIIIS-HHHHHHHHHS-TIIIIIHHHHHHHPPPHHHHHHHHHHHHHT----------